Protein AF-A0A5B8A1G9-F1 (afdb_monomer)

Radius of gyration: 30.96 Å; Cα contacts (8 Å, |Δi|>4): 7; chains: 1; bounding box: 75×52×69 Å

Secondary structure (DSSP, 8-state):
-PPPTT--S-TT-SPPPPP-HHHHHHHHHHHHHHHT--HHHHHHHHHH--THHHHHHHHHHHHHHS-------------S---------SS-------

pLDDT: mean 70.53, std 14.81, range [34.91, 90.69]

Sequence (98 aa):
MPFKPGISGNPLGRPQGAANVATAQVREVLNDVLANISAEEILANLRGLQGKEFLDAYTKLAEFLTPKLQRVAQNEEFNGLYDVVVTIGGRDDVTIEE

Mean predicted aligned error: 19.04 Å

Structure (mmCIF, N/CA/C/O backbone):
data_AF-A0A5B8A1G9-F1
#
_entry.id   AF-A0A5B8A1G9-F1
#
loop_
_atom_site.group_PDB
_atom_site.id
_atom_site.type_symbol
_atom_site.label_atom_id
_atom_site.label_alt_id
_atom_site.label_comp_id
_atom_site.label_asym_id
_atom_site.label_entity_id
_atom_site.label_seq_id
_atom_site.pdbx_PDB_ins_code
_atom_site.Cartn_x
_atom_site.Cartn_y
_atom_site.Cartn_z
_atom_site.occupancy
_atom_site.B_iso_or_equiv
_atom_site.auth_seq_id
_atom_site.auth_comp_id
_atom_site.auth_asym_id
_atom_site.auth_atom_id
_atom_site.pdbx_PDB_model_num
ATOM 1 N N . MET A 1 1 ? 23.834 -0.874 -53.738 1.00 60.84 1 MET A N 1
ATOM 2 C CA . MET A 1 1 ? 23.922 -2.342 -53.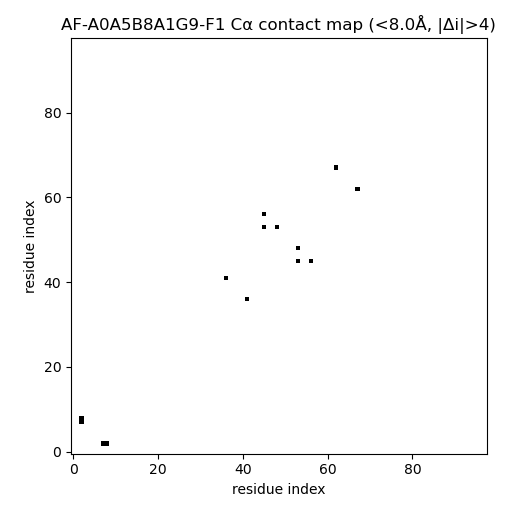582 1.00 60.84 1 MET A CA 1
ATOM 3 C C . MET A 1 1 ? 22.570 -2.812 -53.067 1.00 60.84 1 MET A C 1
ATOM 5 O O . MET A 1 1 ? 22.159 -2.303 -52.031 1.00 60.84 1 MET A O 1
ATOM 9 N N . PRO A 1 2 ? 21.823 -3.642 -53.806 1.00 59.50 2 PRO A N 1
ATOM 10 C CA . PRO A 1 2 ? 20.490 -4.066 -53.388 1.00 59.50 2 PRO A CA 1
ATOM 11 C C . PRO A 1 2 ? 20.593 -5.041 -52.205 1.00 59.50 2 PRO A C 1
ATOM 13 O O . PRO A 1 2 ? 21.409 -5.962 -52.223 1.00 59.50 2 PRO A O 1
ATOM 16 N N . PHE A 1 3 ? 19.800 -4.811 -51.158 1.00 68.69 3 PHE A N 1
ATOM 17 C CA . PHE A 1 3 ? 19.712 -5.696 -49.995 1.00 68.69 3 PHE A CA 1
ATOM 18 C C . PHE A 1 3 ? 19.211 -7.087 -50.422 1.00 68.69 3 PHE A C 1
ATOM 20 O O . PHE A 1 3 ? 18.348 -7.189 -51.297 1.00 68.69 3 PHE A O 1
ATOM 27 N N . LYS A 1 4 ? 19.749 -8.166 -49.831 1.00 73.69 4 LYS A N 1
ATOM 28 C CA . LYS A 1 4 ? 19.279 -9.532 -50.121 1.00 73.69 4 LYS A CA 1
ATOM 29 C C . LYS A 1 4 ? 17.806 -9.662 -49.697 1.00 73.69 4 LYS A C 1
ATOM 31 O O . LYS A 1 4 ? 17.498 -9.318 -48.554 1.00 73.69 4 LYS A O 1
ATOM 36 N N . PRO A 1 5 ? 16.909 -10.174 -50.560 1.00 55.34 5 PRO A N 1
ATOM 37 C CA . PRO A 1 5 ? 15.528 -10.457 -50.181 1.00 55.34 5 PRO A CA 1
ATOM 38 C C . PRO A 1 5 ? 15.501 -11.333 -48.922 1.00 55.34 5 PRO A C 1
ATOM 40 O O . PRO A 1 5 ? 16.164 -12.366 -48.878 1.00 55.34 5 PRO A O 1
ATOM 43 N N . GLY A 1 6 ? 14.790 -10.890 -47.883 1.00 61.94 6 GLY A N 1
ATOM 44 C CA . GLY A 1 6 ? 14.719 -11.585 -46.591 1.00 61.94 6 GLY A CA 1
ATOM 45 C C . GLY A 1 6 ? 15.764 -11.163 -45.550 1.00 61.94 6 GLY A C 1
ATOM 46 O O . GLY A 1 6 ? 15.661 -11.578 -44.401 1.00 61.94 6 GLY A O 1
ATOM 47 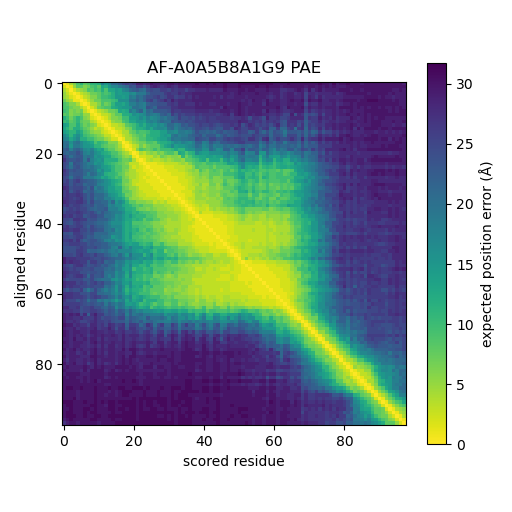N N . ILE A 1 7 ? 16.728 -10.306 -45.899 1.00 61.47 7 ILE A N 1
ATOM 48 C CA . ILE A 1 7 ? 17.680 -9.729 -44.944 1.00 61.47 7 ILE A CA 1
ATOM 49 C C . ILE A 1 7 ? 17.386 -8.234 -44.830 1.00 61.47 7 ILE A C 1
ATOM 51 O O . ILE A 1 7 ? 17.742 -7.442 -45.703 1.00 61.47 7 ILE A O 1
ATOM 55 N N . SER A 1 8 ? 16.713 -7.856 -43.739 1.00 66.44 8 SER A N 1
ATOM 56 C CA . SER A 1 8 ? 16.597 -6.455 -43.329 1.00 66.44 8 SER A CA 1
ATOM 57 C C . SER A 1 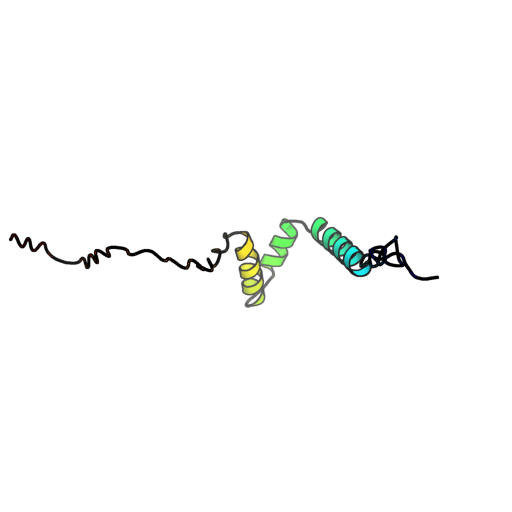8 ? 18.002 -5.854 -43.255 1.00 66.44 8 SER A C 1
ATOM 59 O O . SER A 1 8 ? 18.898 -6.451 -42.660 1.0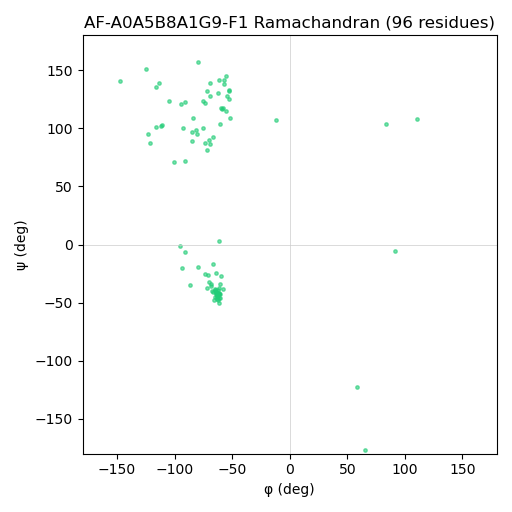0 66.44 8 SER A O 1
ATOM 61 N N . GLY A 1 9 ? 18.202 -4.664 -43.827 1.00 71.19 9 GLY A N 1
ATOM 62 C CA . GLY A 1 9 ? 19.475 -3.930 -43.778 1.00 71.19 9 GLY A CA 1
ATOM 63 C C . GLY A 1 9 ? 19.941 -3.553 -42.364 1.00 71.19 9 GLY A C 1
ATOM 64 O O . GLY A 1 9 ? 20.965 -2.895 -42.219 1.00 71.19 9 GLY A O 1
ATOM 65 N N . ASN A 1 10 ? 19.208 -3.974 -41.329 1.00 70.44 10 ASN A N 1
ATOM 66 C CA . ASN A 1 10 ? 19.595 -3.898 -39.933 1.00 70.44 10 ASN A CA 1
ATOM 67 C C . ASN A 1 10 ? 19.614 -5.306 -39.290 1.00 70.44 10 ASN A C 1
ATOM 69 O O . ASN A 1 10 ? 18.609 -5.726 -38.706 1.00 70.44 10 ASN A O 1
ATOM 73 N N . PRO A 1 11 ? 20.743 -6.037 -39.375 1.00 69.62 11 PRO A N 1
ATOM 74 C CA . PRO A 1 11 ? 20.884 -7.377 -38.799 1.00 69.62 11 PRO A CA 1
ATOM 75 C C . PRO A 1 11 ? 20.830 -7.400 -37.263 1.00 69.62 11 PRO A C 1
ATOM 77 O O . PRO A 1 11 ? 20.613 -8.458 -36.684 1.00 69.62 11 PRO A O 1
ATOM 80 N N . LEU A 1 12 ? 21.004 -6.251 -36.601 1.00 73.69 12 LEU A N 1
ATOM 81 C CA . LEU A 1 12 ? 20.966 -6.122 -35.140 1.00 73.69 12 LEU A CA 1
ATOM 82 C C . LEU A 1 12 ? 19.583 -5.704 -34.611 1.00 73.69 12 LEU A C 1
ATOM 84 O O . LEU A 1 12 ? 19.391 -5.601 -33.402 1.00 73.69 12 LEU A O 1
ATOM 88 N N . GLY A 1 13 ? 18.608 -5.488 -35.501 1.00 77.06 13 GLY A N 1
ATOM 89 C CA . GLY A 1 13 ? 17.259 -5.071 -35.126 1.00 77.06 13 GLY A CA 1
ATOM 90 C C . GLY A 1 13 ? 17.198 -3.673 -34.497 1.00 77.06 13 GLY A C 1
ATOM 91 O O . GLY A 1 13 ? 18.177 -2.926 -34.431 1.00 77.06 13 GLY A O 1
ATOM 92 N N . ARG A 1 14 ? 16.000 -3.268 -34.066 1.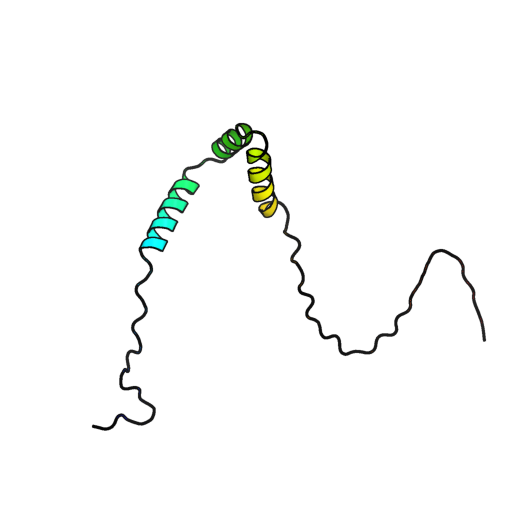00 74.19 14 ARG A N 1
ATOM 93 C CA . ARG A 1 14 ? 15.828 -2.037 -33.283 1.00 74.19 14 ARG A CA 1
ATOM 94 C C . ARG A 1 14 ? 16.466 -2.268 -31.905 1.00 74.19 14 ARG A C 1
ATOM 96 O O . ARG A 1 14 ? 16.108 -3.264 -31.278 1.00 74.19 14 ARG A O 1
ATOM 103 N N . PRO A 1 15 ? 17.363 -1.389 -31.419 1.00 75.19 15 PRO A N 1
ATOM 104 C CA . PRO A 1 15 ? 17.943 -1.556 -30.092 1.00 75.19 15 PRO A CA 1
ATOM 105 C C . PRO A 1 15 ? 16.829 -1.607 -29.045 1.00 75.19 15 PRO A C 1
ATOM 107 O O . PRO A 1 15 ? 15.828 -0.889 -29.157 1.00 75.19 15 PRO A O 1
ATOM 110 N N . GLN A 1 16 ? 17.000 -2.472 -28.045 1.00 74.12 16 GLN A N 1
ATOM 111 C CA . GLN A 1 16 ? 16.094 -2.548 -26.906 1.00 74.12 16 GLN A CA 1
ATOM 112 C C . GLN A 1 16 ? 15.989 -1.151 -26.283 1.00 74.12 16 GLN A C 1
ATOM 114 O O . GLN A 1 16 ? 17.005 -0.498 -26.039 1.00 74.12 16 GLN A O 1
ATOM 119 N N . GLY A 1 17 ? 14.760 -0.658 -26.103 1.00 68.56 17 GLY A N 1
ATOM 120 C CA . GLY A 1 17 ? 14.533 0.661 -25.515 1.00 68.56 17 GLY A CA 1
ATOM 121 C C . GLY A 1 17 ? 15.216 0.769 -24.152 1.00 68.56 17 GLY A C 1
ATOM 122 O O . GLY A 1 17 ? 15.294 -0.222 -23.423 1.00 68.56 17 GLY A O 1
ATOM 123 N N . ALA A 1 18 ? 15.720 1.960 -23.819 1.00 72.50 18 ALA A N 1
ATOM 124 C CA . ALA A 1 18 ? 16.338 2.206 -22.523 1.00 72.50 18 ALA A CA 1
ATOM 125 C C . ALA A 1 18 ? 15.382 1.779 -21.399 1.00 72.50 18 ALA A C 1
ATOM 127 O O . ALA A 1 18 ? 14.193 2.111 -21.425 1.00 72.50 18 ALA A O 1
ATOM 128 N N . ALA A 1 19 ? 15.901 1.029 -20.424 1.00 66.75 19 ALA A N 1
ATOM 129 C CA . ALA A 1 19 ? 15.135 0.681 -19.238 1.00 66.75 19 ALA A CA 1
ATOM 130 C C . ALA A 1 19 ? 14.667 1.973 -18.554 1.00 66.75 19 ALA A C 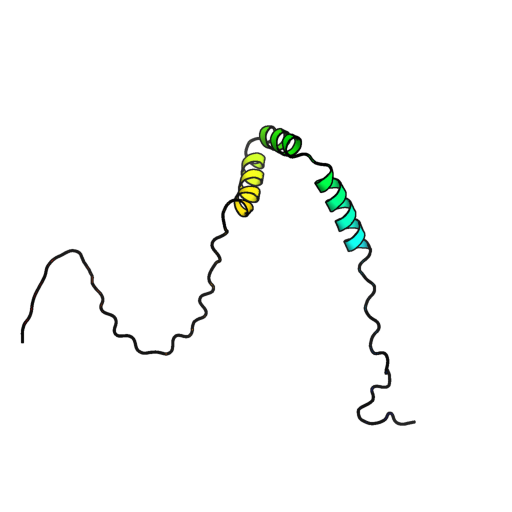1
ATOM 132 O O . ALA A 1 19 ? 15.420 2.944 -18.463 1.00 66.75 19 ALA A O 1
ATOM 133 N N . ASN A 1 20 ? 13.417 2.003 -18.091 1.00 71.75 20 ASN A N 1
ATOM 134 C CA . ASN A 1 20 ? 12.865 3.186 -17.445 1.00 71.75 20 ASN A CA 1
ATOM 135 C C . ASN A 1 20 ? 13.471 3.346 -16.039 1.00 71.75 20 ASN A C 1
ATOM 137 O O . ASN A 1 20 ? 12.934 2.836 -15.054 1.00 71.75 20 ASN A O 1
ATOM 141 N N . VAL A 1 21 ? 14.616 4.031 -15.965 1.00 71.06 21 VAL A N 1
ATOM 142 C CA . VAL A 1 21 ? 15.391 4.251 -14.733 1.00 71.06 21 VAL A CA 1
ATOM 143 C C . VAL A 1 21 ? 14.549 4.954 -13.667 1.00 71.06 21 VAL A C 1
ATOM 145 O O . VAL A 1 21 ? 14.603 4.577 -12.499 1.00 71.06 21 VAL A O 1
ATOM 148 N N . ALA A 1 22 ? 13.703 5.905 -14.072 1.00 70.75 22 ALA A N 1
ATOM 149 C CA . ALA A 1 22 ? 12.815 6.618 -13.157 1.00 70.75 22 ALA A CA 1
ATOM 150 C C . ALA A 1 22 ? 11.825 5.664 -12.468 1.00 70.75 22 ALA A C 1
ATOM 152 O O . ALA A 1 22 ? 11.620 5.742 -11.261 1.00 70.75 22 ALA A O 1
ATOM 153 N N . THR A 1 23 ? 11.247 4.709 -13.203 1.00 75.94 23 THR A N 1
ATOM 154 C CA . THR A 1 23 ? 10.352 3.701 -12.608 1.00 75.94 23 THR A CA 1
ATOM 155 C C . THR A 1 23 ? 11.090 2.731 -11.686 1.00 75.94 23 THR A C 1
ATOM 157 O O . THR A 1 23 ? 10.516 2.300 -10.688 1.00 75.94 23 THR A O 1
ATOM 160 N N . ALA A 1 24 ? 12.345 2.389 -11.990 1.00 78.44 24 ALA A N 1
ATOM 161 C CA . ALA A 1 24 ? 13.153 1.522 -11.133 1.00 78.44 24 ALA A CA 1
ATOM 162 C C . ALA A 1 24 ? 13.464 2.194 -9.786 1.00 78.44 24 ALA A C 1
ATOM 164 O O . ALA A 1 24 ? 13.191 1.608 -8.743 1.00 78.44 24 ALA A O 1
ATOM 165 N N . GLN A 1 25 ? 13.917 3.449 -9.816 1.00 80.94 25 GLN A N 1
ATOM 166 C CA . GLN A 1 25 ? 14.215 4.227 -8.609 1.00 80.94 25 GLN A CA 1
ATOM 167 C C . GLN A 1 25 ? 12.972 4.441 -7.738 1.00 80.94 25 GLN A C 1
ATOM 169 O O . GLN A 1 25 ? 13.030 4.279 -6.525 1.00 80.94 25 GLN A O 1
ATOM 174 N N . VAL A 1 26 ? 11.815 4.745 -8.341 1.00 78.81 26 VAL A N 1
ATOM 175 C CA . VAL A 1 26 ? 10.562 4.901 -7.581 1.00 78.81 26 VAL A CA 1
ATOM 176 C C . VAL A 1 26 ? 10.160 3.598 -6.885 1.00 78.81 26 VAL A C 1
ATOM 178 O O . VAL A 1 26 ? 9.699 3.635 -5.747 1.00 78.81 26 VAL A O 1
ATOM 181 N N . ARG A 1 27 ? 10.341 2.441 -7.536 1.00 81.56 27 ARG A N 1
ATOM 182 C CA . ARG A 1 27 ? 10.056 1.140 -6.910 1.00 81.56 27 ARG A CA 1
ATOM 183 C C . ARG A 1 27 ? 11.001 0.836 -5.757 1.00 81.56 27 ARG A C 1
ATOM 185 O O . ARG A 1 27 ? 10.544 0.318 -4.750 1.00 81.56 27 ARG A O 1
ATOM 192 N N . GLU A 1 28 ? 12.280 1.152 -5.907 1.00 86.12 28 GLU A N 1
ATOM 193 C CA . GLU A 1 28 ? 13.287 0.961 -4.862 1.00 86.12 28 GLU A CA 1
ATOM 194 C C . GLU A 1 28 ? 12.952 1.792 -3.619 1.00 86.12 28 GLU A C 1
ATOM 196 O O . GLU A 1 28 ? 12.793 1.235 -2.540 1.00 86.12 28 GLU A O 1
ATOM 201 N N . VAL A 1 29 ? 12.672 3.087 -3.795 1.00 82.62 29 VAL A N 1
ATOM 202 C CA . VAL A 1 29 ? 12.264 3.972 -2.693 1.00 82.62 29 VAL A CA 1
ATOM 203 C C . VAL A 1 29 ? 10.972 3.492 -2.027 1.00 82.62 29 VAL A C 1
ATOM 205 O O . VAL A 1 29 ? 10.873 3.493 -0.804 1.00 82.62 29 VAL A O 1
ATOM 208 N N . LEU A 1 30 ? 9.972 3.064 -2.805 1.00 78.12 30 LEU A N 1
ATOM 209 C CA . LEU A 1 30 ? 8.729 2.531 -2.240 1.00 78.12 30 LEU A CA 1
ATOM 210 C C . LEU A 1 30 ? 8.965 1.242 -1.451 1.00 78.12 30 LEU A C 1
ATOM 212 O O . LEU A 1 30 ? 8.382 1.076 -0.383 1.00 78.12 30 LEU A O 1
ATOM 216 N N . ASN A 1 31 ? 9.816 0.348 -1.954 1.00 83.25 31 ASN A N 1
ATOM 217 C CA . ASN A 1 31 ? 10.164 -0.883 -1.255 1.00 83.25 31 ASN A CA 1
ATOM 218 C C . ASN A 1 31 ? 10.900 -0.588 0.050 1.00 83.25 31 ASN A C 1
ATOM 220 O O . ASN A 1 31 ? 10.558 -1.183 1.065 1.00 83.25 31 ASN A O 1
ATOM 224 N N . ASP A 1 32 ? 11.840 0.355 0.047 1.00 85.88 32 ASP A N 1
ATOM 225 C CA . ASP A 1 32 ? 12.566 0.754 1.252 1.00 85.88 32 ASP A CA 1
ATOM 226 C C . ASP A 1 32 ? 11.628 1.369 2.292 1.00 85.88 32 ASP A C 1
ATOM 228 O O . ASP A 1 32 ? 11.690 1.022 3.470 1.00 85.88 32 ASP A O 1
ATOM 232 N N . VAL A 1 33 ? 10.709 2.243 1.876 1.00 80.69 33 VAL A N 1
ATOM 233 C CA . VAL A 1 33 ? 9.712 2.821 2.788 1.00 80.69 33 VAL A CA 1
ATOM 234 C C . VAL A 1 33 ? 8.824 1.727 3.380 1.00 80.69 33 VAL A C 1
ATOM 236 O O . VAL A 1 33 ? 8.610 1.705 4.587 1.00 80.69 33 VAL A O 1
ATOM 239 N N . LEU A 1 34 ? 8.334 0.794 2.559 1.00 80.12 34 LEU A N 1
ATOM 240 C CA . LEU A 1 34 ? 7.463 -0.287 3.024 1.00 80.12 34 LEU A CA 1
ATOM 241 C C . LEU A 1 34 ? 8.200 -1.319 3.888 1.00 80.12 34 LEU A C 1
ATOM 243 O O . LEU A 1 34 ? 7.597 -1.870 4.804 1.00 80.12 34 LEU A O 1
ATOM 247 N N . ALA A 1 35 ? 9.484 -1.571 3.629 1.00 83.44 35 ALA A N 1
ATOM 248 C CA . ALA A 1 35 ? 10.303 -2.501 4.405 1.00 83.44 35 ALA A CA 1
ATOM 249 C C . ALA A 1 35 ? 10.629 -1.977 5.810 1.00 83.44 35 ALA A C 1
ATOM 251 O O . ALA A 1 35 ? 10.860 -2.772 6.719 1.00 83.44 35 ALA A O 1
ATOM 252 N N . ASN A 1 36 ? 10.644 -0.655 5.988 1.00 83.50 36 ASN A N 1
ATOM 253 C CA . ASN A 1 36 ? 10.948 -0.019 7.268 1.00 83.50 36 ASN A CA 1
ATOM 254 C C . ASN A 1 36 ? 9.715 0.235 8.145 1.00 83.50 36 ASN A C 1
ATOM 256 O O . ASN A 1 36 ? 9.878 0.656 9.285 1.00 83.50 36 ASN A O 1
ATOM 260 N N . ILE A 1 37 ? 8.502 -0.007 7.642 1.00 84.50 37 ILE A N 1
ATOM 261 C CA . ILE A 1 37 ? 7.270 0.193 8.410 1.00 84.50 37 ILE A CA 1
ATOM 262 C C . ILE A 1 37 ? 6.908 -1.104 9.138 1.00 84.50 37 ILE A C 1
ATOM 264 O O . ILE A 1 37 ? 6.686 -2.142 8.507 1.00 84.50 37 ILE A O 1
ATOM 268 N N . SER A 1 38 ? 6.792 -1.044 10.467 1.00 86.12 38 SER A N 1
ATOM 269 C CA . SER A 1 38 ? 6.390 -2.217 11.248 1.00 86.12 38 SER A CA 1
ATOM 270 C C . SER A 1 38 ? 4.877 -2.450 11.214 1.00 86.12 38 SER A C 1
ATOM 272 O O . SER A 1 38 ? 4.067 -1.541 11.008 1.00 86.12 38 SER A O 1
ATOM 274 N N . ALA A 1 39 ? 4.463 -3.693 11.471 1.00 81.75 39 ALA A N 1
ATOM 275 C CA . ALA A 1 39 ? 3.047 -4.019 11.614 1.00 81.75 39 ALA A CA 1
ATOM 276 C C . ALA A 1 39 ? 2.395 -3.248 12.779 1.00 81.75 39 ALA A C 1
ATOM 278 O O . ALA A 1 39 ? 1.226 -2.864 12.679 1.00 81.75 39 ALA A O 1
ATOM 279 N N . GLU A 1 40 ? 3.132 -2.982 13.866 1.00 86.81 40 GLU A N 1
ATOM 280 C CA . GLU A 1 40 ? 2.616 -2.177 14.977 1.00 86.81 40 GLU A CA 1
ATOM 281 C C . GLU A 1 40 ? 2.387 -0.717 14.579 1.00 86.81 40 GLU A C 1
ATOM 283 O O . GLU A 1 40 ? 1.366 -0.142 14.958 1.00 86.81 40 GLU A O 1
ATOM 288 N N . GLU A 1 41 ? 3.286 -0.129 13.787 1.00 86.31 41 GLU A N 1
ATOM 289 C CA . GLU A 1 41 ? 3.134 1.237 13.278 1.00 86.31 41 GLU A CA 1
ATOM 290 C C . GLU A 1 41 ? 1.920 1.358 12.355 1.00 86.31 41 GLU A C 1
ATOM 292 O O . GLU A 1 41 ? 1.133 2.298 12.479 1.00 86.31 41 GLU A O 1
ATOM 297 N N . ILE A 1 42 ? 1.701 0.374 11.477 1.00 85.38 42 ILE A N 1
ATOM 298 C CA . ILE A 1 42 ? 0.506 0.327 10.620 1.00 85.38 42 ILE A CA 1
ATOM 299 C C . ILE A 1 42 ? -0.756 0.266 11.479 1.00 85.38 42 ILE A C 1
ATOM 301 O O . ILE A 1 42 ? -1.700 1.017 11.240 1.00 85.38 42 ILE A O 1
ATOM 305 N N . LEU A 1 43 ? -0.781 -0.589 12.504 1.00 85.81 43 LEU A N 1
ATOM 306 C CA . LEU A 1 43 ? -1.926 -0.708 13.408 1.00 85.81 43 LEU A CA 1
ATOM 307 C C . LEU A 1 43 ? -2.175 0.574 14.210 1.00 85.81 43 LEU A C 1
ATOM 309 O O . LEU A 1 43 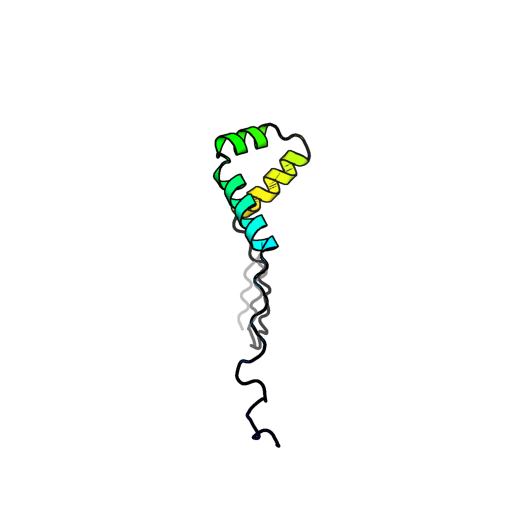? -3.332 0.955 14.399 1.00 85.81 43 LEU A O 1
ATOM 313 N N . ALA A 1 44 ? -1.120 1.246 14.671 1.00 88.88 44 ALA A N 1
ATOM 314 C CA . ALA A 1 44 ? -1.231 2.523 15.366 1.00 88.88 44 ALA A CA 1
ATOM 315 C C . ALA A 1 44 ? -1.824 3.603 14.448 1.00 88.88 44 ALA A C 1
ATOM 317 O O . ALA A 1 44 ? -2.786 4.271 14.827 1.00 88.88 44 ALA A O 1
ATOM 318 N N . ASN A 1 45 ? -1.325 3.701 13.214 1.00 86.81 45 ASN A N 1
ATOM 319 C CA . ASN A 1 45 ? -1.832 4.633 12.209 1.00 86.81 45 ASN A CA 1
ATOM 320 C C . ASN A 1 45 ? -3.293 4.335 11.839 1.00 86.81 45 ASN A C 1
ATOM 322 O O . ASN A 1 45 ? -4.116 5.248 11.792 1.00 86.81 45 ASN A O 1
ATOM 326 N N . LEU A 1 46 ? -3.651 3.056 11.668 1.00 86.31 46 LEU A N 1
ATOM 327 C CA . LEU A 1 46 ? -5.029 2.618 11.409 1.00 86.31 46 LEU A CA 1
ATOM 328 C C . LEU A 1 46 ? -5.992 2.973 12.541 1.00 86.31 46 LEU A C 1
ATOM 330 O O . LEU A 1 46 ? -7.128 3.347 12.272 1.00 86.31 46 LEU A O 1
ATOM 334 N N . ARG A 1 47 ? -5.555 2.895 13.800 1.00 86.56 47 ARG A N 1
ATOM 335 C CA . ARG A 1 47 ? -6.375 3.299 14.955 1.00 86.56 47 ARG A CA 1
ATOM 336 C C . ARG A 1 47 ? -6.519 4.816 15.085 1.00 86.56 47 ARG A C 1
ATOM 338 O O . ARG A 1 47 ? -7.487 5.270 15.686 1.00 86.56 47 ARG A O 1
ATOM 345 N N . GLY A 1 48 ? -5.562 5.581 14.557 1.00 88.38 48 GLY A N 1
ATOM 346 C CA . GLY A 1 48 ? -5.588 7.046 14.557 1.00 88.38 48 GLY A CA 1
ATOM 347 C C . GLY A 1 48 ? -6.478 7.660 13.472 1.00 88.38 48 GLY A C 1
ATOM 348 O O . GLY A 1 48 ? -6.874 8.817 13.594 1.00 88.38 48 GLY A O 1
ATOM 349 N N . LEU A 1 49 ? -6.814 6.896 12.429 1.00 90.00 49 LEU A N 1
ATOM 350 C CA . LEU A 1 49 ? -7.703 7.326 11.350 1.00 90.00 49 LEU A CA 1
ATOM 351 C C . LEU A 1 49 ? -9.148 7.477 11.851 1.00 90.00 49 LEU A C 1
ATOM 353 O O . LEU A 1 49 ? -9.651 6.642 12.602 1.00 90.00 49 LEU A O 1
ATOM 357 N N . GLN A 1 50 ? -9.842 8.528 11.406 1.00 89.56 50 GLN A N 1
ATOM 358 C CA . GLN A 1 50 ? -11.219 8.817 11.820 1.00 89.56 50 GLN A CA 1
ATOM 359 C C . GLN A 1 50 ? -12.176 8.943 10.629 1.00 89.56 50 GLN A C 1
ATOM 361 O O . GLN A 1 50 ? -11.805 9.339 9.523 1.00 89.56 50 GLN A O 1
ATOM 366 N N . GLY A 1 51 ? -13.447 8.609 10.870 1.00 88.31 51 GLY A N 1
ATOM 367 C CA . GLY A 1 51 ? -14.539 8.813 9.920 1.00 88.31 51 GLY A CA 1
ATOM 368 C C . GLY A 1 51 ? -14.324 8.106 8.578 1.00 88.31 51 GLY A C 1
ATOM 369 O O . GLY A 1 51 ? -14.169 6.887 8.517 1.00 88.31 51 GLY A O 1
ATOM 370 N N . LYS A 1 52 ? -14.346 8.883 7.489 1.00 89.19 52 LYS A N 1
ATOM 371 C CA . LYS A 1 52 ? -14.245 8.374 6.112 1.00 89.19 52 LYS A CA 1
ATOM 372 C C . LYS A 1 52 ? -12.895 7.716 5.825 1.00 89.19 52 LYS A C 1
ATOM 374 O O . LYS A 1 52 ? -12.852 6.704 5.136 1.00 89.19 52 LYS A O 1
ATOM 379 N N . GLU A 1 53 ? -11.806 8.269 6.349 1.00 88.38 53 GLU A N 1
ATOM 380 C CA . GLU A 1 53 ? -10.455 7.793 6.036 1.00 88.38 53 GLU A CA 1
ATOM 381 C C . GLU A 1 53 ? -10.198 6.402 6.624 1.00 88.38 53 GLU A C 1
ATOM 383 O O . GLU A 1 53 ? -9.577 5.559 5.979 1.00 88.38 53 GLU A O 1
ATOM 388 N N . PHE A 1 54 ? -10.757 6.133 7.808 1.00 87.25 54 PHE A N 1
ATOM 389 C CA . PHE A 1 54 ? -10.747 4.804 8.412 1.00 87.25 54 PHE A CA 1
ATOM 390 C C . PHE A 1 54 ? -11.497 3.787 7.543 1.00 87.25 54 PHE A C 1
ATOM 392 O O . PHE A 1 54 ? -10.970 2.716 7.244 1.00 87.25 54 PHE A O 1
ATOM 399 N N . LEU A 1 55 ? -12.708 4.139 7.092 1.00 86.75 55 LEU A N 1
ATOM 400 C CA . LEU A 1 55 ? -13.522 3.278 6.230 1.00 86.75 55 LEU A CA 1
ATOM 401 C C . LEU A 1 55 ? -12.825 2.986 4.893 1.00 86.75 55 LEU A C 1
ATOM 403 O O . LEU A 1 55 ? -12.815 1.841 4.438 1.00 86.75 55 LEU A O 1
ATOM 407 N N . ASP A 1 56 ? -12.215 4.005 4.286 1.00 90.69 56 ASP A N 1
ATOM 408 C CA . ASP A 1 56 ? -11.491 3.875 3.021 1.00 90.69 56 ASP A CA 1
ATOM 409 C C . ASP A 1 56 ? -10.252 2.976 3.174 1.00 90.69 56 ASP A C 1
ATOM 411 O O . ASP A 1 56 ? -10.017 2.099 2.339 1.00 90.69 56 ASP A O 1
ATOM 415 N 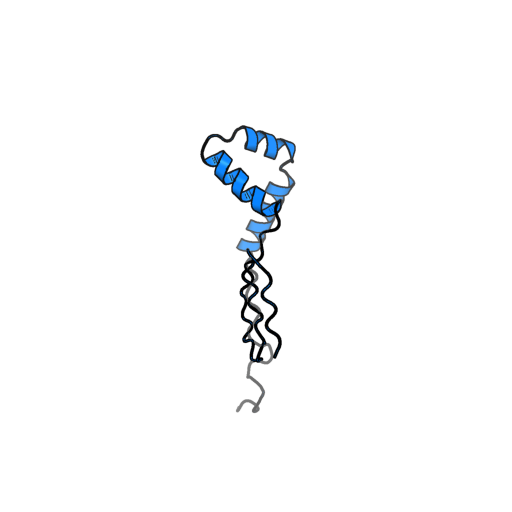N . ALA A 1 57 ? -9.464 3.164 4.239 1.00 87.62 57 ALA A N 1
ATOM 416 C CA . ALA A 1 57 ? -8.295 2.334 4.527 1.00 87.62 57 ALA A CA 1
ATOM 417 C C . ALA A 1 57 ? -8.694 0.874 4.791 1.00 87.62 57 ALA A C 1
ATOM 419 O O . ALA A 1 57 ? -8.107 -0.045 4.216 1.00 87.62 57 ALA A O 1
ATOM 420 N N . TYR A 1 58 ? -9.738 0.656 5.596 1.00 85.75 58 TYR A N 1
ATOM 421 C CA . TYR A 1 58 ? -10.238 -0.678 5.911 1.00 85.75 58 TYR A CA 1
ATOM 422 C C . TYR A 1 58 ? -10.767 -1.405 4.671 1.00 85.75 58 TYR A C 1
ATOM 424 O O . TYR A 1 58 ? -10.427 -2.563 4.445 1.00 85.75 58 TYR A O 1
ATOM 432 N N . THR A 1 59 ? -11.537 -0.716 3.823 1.00 86.81 59 THR A N 1
ATOM 433 C CA . THR A 1 59 ? -12.096 -1.302 2.594 1.00 86.81 59 THR A CA 1
ATOM 434 C C . THR A 1 59 ? -10.993 -1.752 1.639 1.00 86.81 59 THR A C 1
ATOM 436 O O . THR A 1 59 ? -11.068 -2.851 1.097 1.00 86.81 59 THR A O 1
ATOM 439 N N . LYS A 1 60 ? -9.934 -0.948 1.479 1.00 87.19 60 LYS A N 1
ATOM 440 C CA . LYS A 1 60 ? -8.777 -1.304 0.641 1.00 87.19 60 LYS A CA 1
ATOM 441 C C . LYS A 1 60 ? -8.009 -2.508 1.184 1.00 87.19 60 LYS A C 1
ATOM 443 O O . LYS A 1 60 ? -7.580 -3.347 0.402 1.00 87.19 60 LYS A O 1
ATOM 448 N N . LEU A 1 61 ? -7.842 -2.609 2.504 1.00 84.62 61 LEU A N 1
ATOM 449 C CA . LEU A 1 61 ? -7.163 -3.747 3.133 1.00 84.62 61 LEU A CA 1
ATOM 450 C C . LEU A 1 61 ? -8.005 -5.028 3.078 1.00 84.62 61 LEU A C 1
ATOM 452 O O . LEU A 1 61 ? -7.466 -6.111 2.852 1.00 84.62 61 LEU A O 1
ATOM 456 N N . ALA A 1 62 ? -9.325 -4.912 3.233 1.00 82.19 62 ALA A N 1
ATOM 457 C CA . ALA A 1 62 ? -10.246 -6.044 3.202 1.00 82.19 62 ALA A CA 1
ATOM 458 C C . ALA A 1 62 ? -10.200 -6.823 1.873 1.00 82.19 62 ALA A C 1
ATOM 460 O O . ALA A 1 62 ? -10.433 -8.034 1.877 1.00 82.19 62 ALA A O 1
ATOM 461 N N . GLU A 1 63 ? -9.837 -6.166 0.763 1.00 81.25 63 GLU A N 1
ATOM 462 C CA . GLU A 1 63 ? -9.657 -6.809 -0.548 1.00 81.25 63 GLU A CA 1
ATOM 463 C C . GLU A 1 63 ? -8.521 -7.842 -0.581 1.00 81.25 63 GLU A C 1
ATOM 465 O O . GLU A 1 63 ? -8.535 -8.734 -1.426 1.00 81.25 63 GLU A O 1
ATOM 470 N N . PHE A 1 64 ? -7.536 -7.717 0.311 1.00 78.81 64 PHE A N 1
ATOM 471 C CA . PHE A 1 64 ? -6.408 -8.646 0.407 1.00 78.81 64 PHE A CA 1
ATOM 472 C C . PHE A 1 64 ? -6.656 -9.765 1.424 1.00 78.81 64 PHE A C 1
ATOM 474 O O . PHE A 1 64 ? -6.005 -10.804 1.361 1.00 78.81 64 PHE A O 1
ATOM 481 N N . LEU A 1 65 ? -7.592 -9.561 2.356 1.00 75.44 65 LEU A N 1
ATOM 482 C CA . LEU A 1 65 ? -7.994 -10.560 3.351 1.00 75.44 65 LEU A CA 1
ATOM 483 C C . LEU A 1 65 ? -9.081 -11.494 2.818 1.00 75.44 65 LEU A C 1
ATOM 485 O O . LEU A 1 65 ? -9.108 -12.676 3.155 1.00 75.44 65 LEU A O 1
ATOM 489 N N . THR A 1 66 ? -9.984 -10.961 1.995 1.00 69.81 66 THR A N 1
ATOM 490 C CA . THR A 1 66 ? -11.103 -11.716 1.433 1.00 69.81 66 THR A CA 1
ATOM 491 C C . THR A 1 66 ? -10.800 -12.017 -0.029 1.00 69.81 66 THR A C 1
ATOM 493 O O . THR A 1 66 ? -10.582 -11.070 -0.785 1.00 69.81 66 THR A O 1
ATOM 496 N N . PRO A 1 67 ? -10.801 -13.289 -0.473 1.00 64.81 67 PRO A N 1
ATOM 497 C CA . PRO A 1 67 ? -10.633 -13.601 -1.885 1.00 64.81 67 PRO A CA 1
ATOM 498 C C . PRO A 1 67 ? -11.700 -12.851 -2.687 1.00 64.81 67 PRO A C 1
ATOM 500 O O . PRO A 1 67 ? -12.900 -13.080 -2.522 1.00 64.81 67 PRO A O 1
ATOM 503 N N . LYS A 1 68 ? -11.259 -11.906 -3.526 1.00 61.53 68 LYS A N 1
ATOM 504 C CA . LYS A 1 68 ? -12.147 -11.142 -4.403 1.00 61.53 68 LYS A CA 1
ATOM 505 C C . LYS A 1 68 ? -12.849 -12.163 -5.295 1.00 61.53 68 LYS A C 1
ATOM 507 O O . LYS A 1 68 ? -12.173 -12.878 -6.032 1.00 61.53 68 LYS A O 1
ATOM 512 N N . LEU A 1 69 ? -14.177 -12.262 -5.196 1.00 59.91 69 LEU A N 1
ATOM 513 C CA . LEU A 1 69 ? -14.978 -13.105 -6.085 1.00 59.91 69 LEU A CA 1
ATOM 514 C C . LEU A 1 69 ? -14.589 -12.746 -7.516 1.00 59.91 69 LEU A C 1
ATOM 516 O O . LEU A 1 69 ? -14.852 -11.635 -7.986 1.00 59.91 69 LEU A O 1
ATOM 520 N N . GLN A 1 70 ? -13.877 -13.664 -8.168 1.00 58.38 70 GLN A N 1
ATOM 521 C CA . GLN A 1 70 ? -13.464 -13.498 -9.544 1.00 58.38 70 GLN A CA 1
ATOM 522 C C . GLN A 1 70 ? -14.757 -13.317 -10.328 1.00 58.38 70 GLN A C 1
ATOM 524 O O . GLN A 1 70 ? -15.632 -14.182 -10.309 1.00 58.38 70 GLN A O 1
ATOM 529 N N . ARG A 1 71 ? -14.930 -12.143 -10.936 1.00 55.09 71 ARG A N 1
ATOM 530 C CA . ARG A 1 71 ? -16.075 -11.874 -11.797 1.00 55.09 71 ARG A CA 1
ATOM 531 C C . ARG A 1 71 ? -15.874 -12.789 -12.998 1.00 55.09 71 ARG A C 1
ATOM 533 O O . ARG A 1 71 ? -15.099 -12.458 -13.890 1.00 55.09 71 ARG A O 1
ATOM 540 N N . VAL A 1 72 ? -16.453 -13.986 -12.944 1.00 54.75 72 VAL A N 1
ATOM 541 C CA . VAL A 1 72 ? -16.408 -14.938 -14.047 1.00 54.75 72 VAL A CA 1
ATOM 542 C C . VAL A 1 72 ? -17.079 -14.221 -15.209 1.00 54.75 72 VAL A C 1
ATOM 544 O O . VAL A 1 72 ? -18.290 -14.013 -15.212 1.00 54.75 72 VAL A O 1
ATOM 547 N N . ALA A 1 73 ? -16.280 -13.745 -16.161 1.00 52.81 73 ALA A N 1
ATOM 548 C CA . ALA A 1 73 ? -16.786 -13.413 -17.475 1.00 52.81 73 ALA A CA 1
ATOM 549 C C . ALA A 1 73 ? -17.124 -14.761 -18.108 1.00 52.81 73 ALA A C 1
ATOM 551 O O . ALA A 1 73 ? -16.251 -15.425 -18.661 1.00 52.81 73 ALA A O 1
ATOM 552 N N . GLN A 1 74 ? -18.361 -15.216 -17.912 1.00 49.06 74 GLN A N 1
ATOM 553 C CA . GLN A 1 74 ? -18.853 -16.438 -18.524 1.00 49.06 74 GLN A CA 1
ATOM 554 C C . GLN A 1 74 ? -19.055 -16.165 -20.018 1.00 49.06 74 GLN A C 1
ATOM 556 O O . GLN A 1 74 ? -20.147 -15.843 -20.470 1.00 49.06 74 GLN A O 1
ATOM 561 N N . ASN A 1 75 ? -17.960 -16.228 -20.774 1.00 49.06 75 ASN A N 1
ATOM 562 C CA . ASN A 1 75 ? -17.978 -16.373 -22.223 1.00 49.06 75 ASN A CA 1
ATOM 563 C C . ASN A 1 75 ? -17.942 -17.870 -22.527 1.00 49.06 75 ASN A C 1
ATOM 565 O O . ASN A 1 75 ? -16.917 -18.405 -22.943 1.00 49.06 75 ASN A O 1
ATOM 569 N N . GLU A 1 76 ? -19.048 -18.553 -22.265 1.00 51.00 76 GLU A N 1
ATOM 570 C CA . GLU A 1 76 ? -19.268 -19.896 -22.788 1.00 51.00 76 GLU A CA 1
ATOM 571 C C . GLU A 1 76 ? -20.389 -19.800 -23.822 1.00 51.00 76 GLU A C 1
ATOM 573 O O . GLU A 1 76 ? -21.566 -19.679 -23.484 1.00 51.00 76 GLU A O 1
ATOM 578 N N . GLU A 1 77 ? -20.023 -19.823 -25.105 1.00 59.28 77 GLU A N 1
ATOM 579 C CA . GLU A 1 77 ? -20.968 -20.151 -26.172 1.00 59.28 77 GLU A CA 1
ATOM 580 C C . GLU A 1 77 ? -21.311 -21.641 -26.049 1.00 59.28 77 GLU A C 1
ATOM 582 O O . GLU A 1 77 ? -20.670 -22.512 -26.639 1.00 59.28 77 GLU A O 1
ATOM 587 N N . PHE A 1 78 ? -22.313 -21.951 -25.227 1.00 50.94 78 PHE A N 1
ATOM 588 C CA . PHE A 1 78 ? -22.861 -23.298 -25.118 1.00 50.94 78 PHE A CA 1
ATOM 589 C C . PHE A 1 78 ? -23.730 -23.607 -26.338 1.00 50.94 78 PHE A C 1
ATOM 591 O O . PHE A 1 78 ? -24.892 -23.211 -26.403 1.00 50.94 78 PHE A O 1
ATOM 598 N N . ASN A 1 79 ? -23.176 -24.351 -27.296 1.00 57.16 79 ASN A N 1
ATOM 599 C CA . ASN A 1 79 ? -23.911 -24.880 -28.443 1.00 57.16 79 ASN A CA 1
ATOM 600 C C . ASN A 1 79 ? -24.268 -26.360 -28.218 1.00 57.16 79 ASN A C 1
ATOM 602 O O . ASN A 1 79 ? -23.675 -27.261 -28.810 1.00 57.16 79 ASN A O 1
ATOM 606 N N . GLY A 1 80 ? -25.205 -26.612 -27.304 1.00 64.12 80 GLY A N 1
ATOM 607 C CA . GLY A 1 80 ? -25.742 -27.942 -27.025 1.00 64.12 80 GLY A CA 1
ATOM 608 C C . GLY A 1 80 ? -27.207 -27.851 -26.616 1.00 64.12 80 GLY A C 1
ATOM 609 O O . GLY A 1 80 ? -27.593 -26.923 -25.913 1.00 64.12 80 GLY A O 1
ATOM 610 N N . LEU A 1 81 ? -28.024 -28.797 -27.080 1.00 59.41 81 LEU A N 1
ATOM 611 C CA . LEU A 1 81 ? -29.412 -28.956 -26.644 1.00 59.41 81 LEU A CA 1
ATOM 612 C C . LEU A 1 81 ? -29.417 -29.591 -25.250 1.00 59.41 81 LEU A C 1
ATOM 614 O O . LEU A 1 81 ? -28.860 -30.672 -25.067 1.00 59.41 81 LEU A O 1
ATOM 618 N N . TYR A 1 82 ? -30.043 -28.926 -24.284 1.00 66.00 82 TYR A N 1
ATOM 619 C CA . TYR A 1 82 ? -30.268 -29.450 -22.937 1.00 66.00 82 TYR A CA 1
ATOM 620 C C . TYR A 1 82 ? -31.761 -29.656 -22.701 1.00 66.00 82 TYR A C 1
ATOM 622 O O . TYR A 1 82 ? -32.576 -28.810 -23.071 1.00 66.00 82 TYR A O 1
ATOM 630 N N . ASP A 1 83 ? -32.096 -30.769 -22.052 1.00 51.94 83 ASP A N 1
ATOM 631 C CA . ASP A 1 83 ? -33.442 -31.029 -21.557 1.00 51.94 83 ASP A CA 1
ATOM 632 C C . ASP A 1 83 ? -33.579 -30.347 -20.192 1.00 51.94 83 ASP A C 1
ATOM 634 O O . ASP A 1 83 ? -32.916 -30.711 -19.216 1.00 51.94 83 ASP A O 1
ATOM 638 N N . VAL A 1 84 ? -34.363 -29.271 -20.143 1.00 61.47 84 VAL A N 1
ATOM 639 C CA . VAL A 1 84 ? -34.530 -28.462 -18.933 1.00 61.47 84 VAL A CA 1
ATOM 640 C C . VAL A 1 84 ? -35.740 -28.985 -18.171 1.00 61.47 84 VAL A C 1
ATOM 642 O O . VAL A 1 84 ? -36.878 -28.635 -18.475 1.00 61.47 84 VAL A O 1
ATOM 645 N N . VAL A 1 85 ? -35.498 -29.790 -17.136 1.00 59.25 85 VAL A N 1
ATOM 646 C CA . VAL A 1 85 ? -36.540 -30.127 -16.159 1.00 59.25 85 VAL A CA 1
ATOM 647 C C . VAL A 1 85 ? -36.640 -28.981 -15.157 1.00 59.25 85 VAL A C 1
ATOM 649 O O . VAL A 1 85 ? -35.840 -28.849 -14.230 1.00 59.25 85 VAL A O 1
ATOM 652 N N . VAL A 1 86 ? -37.621 -28.110 -15.384 1.00 57.31 86 VAL A N 1
ATOM 653 C CA . VAL A 1 86 ? -37.957 -27.007 -14.484 1.00 57.31 86 VAL A CA 1
ATOM 654 C C . VAL A 1 86 ? -38.800 -27.554 -13.334 1.00 57.31 86 VAL A C 1
ATOM 656 O O . VAL A 1 86 ? -40.020 -27.661 -13.434 1.00 57.31 86 VAL A O 1
ATOM 659 N N . THR A 1 87 ? -38.155 -27.884 -12.218 1.00 56.47 87 THR A N 1
ATOM 660 C CA . THR A 1 87 ? -38.868 -28.226 -10.983 1.00 56.47 87 THR A CA 1
ATOM 661 C C . THR A 1 87 ? -39.208 -26.948 -10.221 1.00 56.47 87 THR A C 1
ATOM 663 O O . THR A 1 87 ? -38.386 -26.419 -9.471 1.00 56.47 87 THR A O 1
ATOM 666 N N . ILE A 1 88 ? -40.431 -26.441 -10.389 1.00 51.62 88 ILE A N 1
ATOM 667 C CA . ILE A 1 88 ? -40.994 -25.423 -9.490 1.00 51.62 88 ILE A CA 1
ATOM 668 C C . ILE A 1 88 ? -41.606 -26.169 -8.303 1.00 51.62 88 ILE A C 1
ATOM 670 O 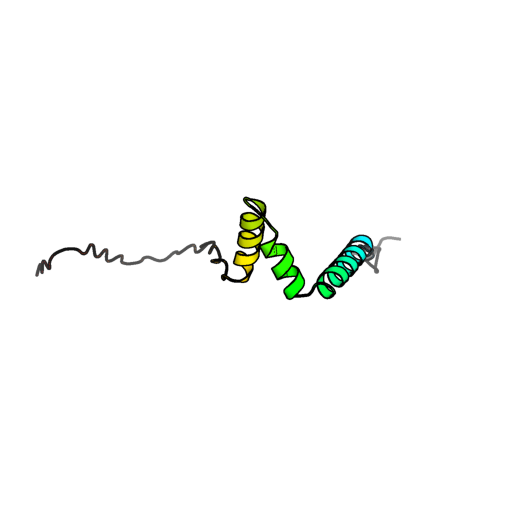O . ILE A 1 88 ? -42.769 -26.549 -8.320 1.00 51.62 88 ILE A O 1
ATOM 674 N N . GLY A 1 89 ? -40.801 -26.415 -7.272 1.00 46.59 89 GLY A N 1
ATOM 675 C CA . GLY A 1 89 ? -41.313 -26.734 -5.939 1.00 46.59 89 GLY A CA 1
ATOM 676 C C . GLY A 1 89 ? -41.365 -25.431 -5.141 1.00 46.59 89 GLY A C 1
ATOM 677 O O . GLY A 1 89 ? -40.341 -24.786 -4.965 1.00 46.59 89 GLY A O 1
ATOM 678 N N . GLY A 1 90 ? -42.506 -24.978 -4.634 1.00 47.81 90 GLY A N 1
ATOM 679 C CA . GLY A 1 90 ? -43.342 -25.803 -3.779 1.00 47.81 90 GLY A CA 1
ATOM 680 C C . GLY A 1 90 ? -44.732 -26.158 -4.296 1.00 47.81 90 GLY A C 1
ATOM 681 O O . GLY A 1 90 ? -45.513 -25.282 -4.655 1.00 47.81 90 GLY A O 1
ATOM 682 N N . ARG A 1 91 ? -45.003 -27.450 -4.087 1.00 46.38 91 ARG A N 1
ATOM 683 C CA . ARG A 1 91 ? -46.267 -28.170 -3.902 1.00 46.38 91 ARG A CA 1
ATOM 684 C C . ARG A 1 91 ? -46.721 -29.110 -5.019 1.00 46.38 91 ARG A C 1
ATOM 686 O O . ARG A 1 91 ? -47.237 -28.698 -6.047 1.00 46.38 91 ARG A O 1
ATOM 693 N N . ASP A 1 92 ? -46.587 -30.371 -4.610 1.00 45.06 92 ASP A N 1
ATOM 694 C CA . ASP A 1 92 ? -47.480 -31.506 -4.782 1.00 45.06 92 ASP A CA 1
ATOM 695 C C . ASP A 1 92 ? -47.379 -32.264 -6.107 1.00 45.06 92 ASP A C 1
ATOM 697 O O . ASP A 1 92 ? -47.858 -31.840 -7.155 1.00 45.06 92 ASP A O 1
ATOM 701 N N . ASP A 1 93 ? -46.727 -33.428 -5.980 1.00 50.16 93 ASP A N 1
ATOM 702 C CA . ASP A 1 93 ? -47.012 -34.677 -6.679 1.00 50.16 93 ASP A CA 1
ATOM 703 C C . ASP A 1 93 ? -48.355 -34.657 -7.412 1.00 50.16 93 ASP A C 1
ATOM 705 O O . ASP A 1 93 ? -49.424 -34.799 -6.814 1.00 50.16 93 ASP A O 1
ATOM 709 N N . VAL A 1 94 ? -48.284 -34.565 -8.736 1.00 50.34 94 VAL A N 1
ATOM 710 C CA . VAL A 1 94 ? -49.330 -35.105 -9.593 1.00 50.34 94 VAL A CA 1
ATOM 711 C C . VAL A 1 94 ? -48.659 -36.094 -10.525 1.00 50.34 94 VAL A C 1
ATOM 713 O O . VAL A 1 94 ? -48.089 -35.743 -11.556 1.00 50.34 94 VAL A O 1
ATOM 716 N N . THR A 1 95 ? -48.710 -37.355 -10.112 1.00 40.84 95 THR A N 1
ATOM 717 C CA . THR A 1 95 ? -48.574 -38.499 -11.004 1.00 40.84 95 THR A CA 1
ATOM 718 C C . THR A 1 95 ? -49.674 -38.387 -12.056 1.00 40.84 95 THR A C 1
ATOM 720 O O . THR A 1 95 ? -50.857 -38.412 -11.716 1.00 40.84 95 THR A O 1
ATOM 723 N N . ILE A 1 96 ? -49.300 -38.250 -13.324 1.00 44.22 96 ILE A N 1
ATOM 724 C CA . ILE A 1 96 ? -50.197 -38.569 -14.433 1.00 44.22 96 ILE A CA 1
ATOM 725 C C . ILE A 1 96 ? -49.540 -39.726 -15.169 1.00 44.22 96 ILE A C 1
ATOM 727 O O . ILE A 1 96 ? -48.558 -39.546 -15.884 1.00 44.22 96 ILE A O 1
ATOM 731 N N . GLU A 1 97 ? -50.053 -40.922 -14.898 1.00 34.91 97 GLU A N 1
ATOM 732 C CA . GLU A 1 97 ? -49.919 -42.054 -15.803 1.00 34.91 97 GLU A CA 1
ATOM 733 C C . GLU A 1 97 ? -50.850 -41.807 -16.997 1.00 34.91 97 GLU A C 1
ATOM 735 O O . GLU A 1 97 ? -52.043 -41.586 -16.791 1.00 34.91 97 GLU A O 1
ATOM 740 N N . GLU A 1 98 ? -50.296 -41.775 -18.210 1.00 37.25 98 GLU A N 1
ATOM 741 C CA . GLU A 1 98 ? -50.633 -42.664 -19.342 1.00 37.25 98 GLU A CA 1
ATOM 742 C C . GLU A 1 98 ? -49.607 -42.474 -20.474 1.00 37.25 98 GLU A C 1
ATOM 744 O O . GLU A 1 98 ? -49.276 -41.307 -20.795 1.00 37.25 98 GLU A O 1
#

Organism: NCBI:txid2502781

Solvent-accessible surface area (backbone atoms only — not comparable to full-atom values): 6816 Å² total; per-residue (Å²): 133,85,71,57,91,94,49,66,96,54,90,79,59,81,74,81,75,79,75,64,60,69,62,51,52,53,50,51,55,51,49,54,56,58,70,71,56,50,72,67,57,52,52,53,52,55,70,69,44,58,75,68,58,31,54,54,54,49,57,62,53,46,56,78,75,41,86,70,79,74,80,75,78,81,83,70,91,77,88,70,93,76,88,79,82,82,80,81,77,89,78,76,92,74,88,76,91,129

Foldseek 3Di:
DDDDVPDDPCNPPDPDPDDPVVVVVVVVVVCVVVVPQDPVNVVVVLVVDDDPRNVVVVVVVVCVVDPDPPPPPPPDPDPDDDDDDDDPDDDDDDDDDD